Protein AF-A0A955FD40-F1 (afdb_monomer_lite)

pLDDT: mean 81.21, std 11.54, range [52.28, 95.88]

Structure (mmCIF, N/CA/C/O backbone):
data_AF-A0A955FD40-F1
#
_entry.id   AF-A0A955FD40-F1
#
loop_
_atom_site.group_PDB
_atom_site.id
_atom_site.type_symbol
_atom_site.label_atom_id
_atom_site.label_alt_id
_atom_site.label_comp_id
_atom_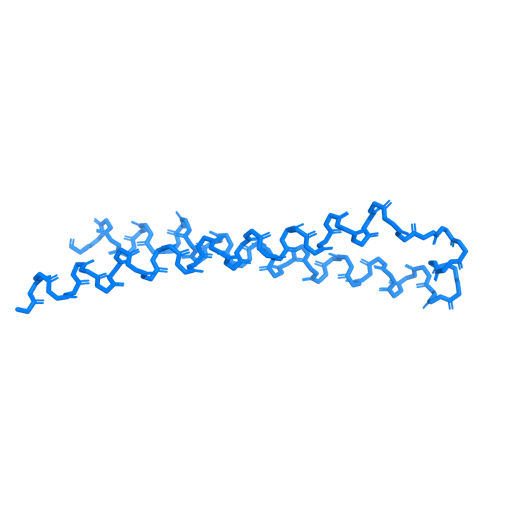site.label_asym_id
_atom_site.label_entity_id
_atom_site.label_seq_id
_atom_site.pdbx_PDB_ins_code
_atom_site.Cartn_x
_atom_site.Cartn_y
_atom_site.Cartn_z
_atom_site.occupancy
_atom_site.B_iso_or_equiv
_atom_site.auth_seq_id
_atom_site.auth_comp_id
_atom_site.auth_asym_id
_atom_site.auth_atom_id
_atom_site.pdbx_PDB_model_num
ATOM 1 N N . VAL A 1 1 ? -12.139 -7.340 32.410 1.00 61.19 1 VAL A N 1
ATOM 2 C CA . VAL A 1 1 ? -12.124 -7.871 31.024 1.00 61.19 1 VAL A CA 1
ATOM 3 C C . VAL A 1 1 ? -12.450 -6.782 30.005 1.00 61.19 1 VAL A C 1
ATOM 5 O O . VAL A 1 1 ? -11.617 -6.535 29.151 1.00 61.19 1 VAL A O 1
ATOM 8 N N . GLN A 1 2 ? -13.567 -6.060 30.143 1.00 71.88 2 GLN A N 1
ATOM 9 C CA . GLN A 1 2 ? -13.993 -5.003 29.204 1.00 71.88 2 GLN A CA 1
ATOM 10 C C . GLN A 1 2 ? -12.944 -3.893 28.973 1.00 71.88 2 GLN A C 1
ATOM 12 O O . GLN A 1 2 ? -12.631 -3.568 27.837 1.00 71.88 2 GLN A O 1
ATOM 17 N N . ASN A 1 3 ? -12.302 -3.411 30.042 1.00 73.19 3 ASN A N 1
ATOM 18 C CA . ASN A 1 3 ? -11.244 -2.394 29.959 1.00 73.19 3 ASN A CA 1
ATOM 19 C C . ASN A 1 3 ? -9.986 -2.895 29.205 1.00 73.19 3 ASN A C 1
ATOM 21 O O . ASN A 1 3 ? -9.415 -2.190 28.383 1.00 73.19 3 ASN A O 1
ATOM 25 N N . ALA A 1 4 ? -9.602 -4.163 29.398 1.00 73.75 4 ALA A N 1
ATOM 26 C CA . ALA A 1 4 ? -8.474 -4.760 28.676 1.00 73.75 4 ALA A CA 1
ATOM 27 C C . ALA A 1 4 ? -8.768 -4.928 27.175 1.00 73.75 4 ALA A C 1
ATOM 29 O O . ALA A 1 4 ? -7.887 -4.709 26.351 1.00 73.75 4 ALA A O 1
ATOM 30 N N . LEU A 1 5 ? -10.008 -5.277 26.819 1.00 71.25 5 LEU A N 1
ATOM 31 C CA . LEU A 1 5 ? -10.435 -5.373 25.421 1.00 71.25 5 LEU A CA 1
ATOM 32 C C . LEU A 1 5 ? -10.459 -4.005 24.735 1.00 71.25 5 LEU A C 1
ATOM 34 O O . LEU A 1 5 ? -10.043 -3.901 23.587 1.00 71.25 5 LEU A O 1
ATOM 38 N N . GLN A 1 6 ? -10.874 -2.957 25.447 1.00 73.25 6 GLN A N 1
ATOM 39 C CA . GLN A 1 6 ? -10.882 -1.596 24.916 1.00 73.25 6 GLN A CA 1
ATOM 40 C C . GLN A 1 6 ? -9.466 -1.079 24.627 1.00 73.25 6 GLN A C 1
ATOM 42 O O . GLN A 1 6 ? -9.214 -0.580 23.535 1.00 73.25 6 GLN A O 1
ATOM 47 N N . ILE A 1 7 ? -8.515 -1.305 25.539 1.00 73.81 7 ILE A N 1
ATOM 48 C CA . ILE A 1 7 ? -7.098 -0.957 25.330 1.00 73.81 7 ILE A CA 1
ATOM 49 C C . ILE A 1 7 ? -6.511 -1.705 24.122 1.00 73.81 7 ILE A C 1
ATOM 51 O O . ILE A 1 7 ? -5.777 -1.125 23.322 1.00 73.81 7 ILE A O 1
ATOM 55 N N . ILE A 1 8 ? -6.841 -2.992 23.964 1.00 71.56 8 ILE A N 1
ATOM 56 C CA . ILE A 1 8 ? -6.404 -3.787 22.807 1.00 71.56 8 ILE A CA 1
ATOM 57 C C . ILE A 1 8 ? -7.028 -3.249 21.517 1.00 71.56 8 ILE A C 1
ATOM 59 O O . ILE A 1 8 ? -6.333 -3.163 20.508 1.00 71.56 8 ILE A O 1
ATOM 63 N N . SER A 1 9 ? -8.305 -2.860 21.546 1.00 67.62 9 SER A N 1
ATOM 64 C CA . SER A 1 9 ? -8.997 -2.274 20.396 1.00 67.62 9 SER A CA 1
ATOM 65 C C . SER A 1 9 ? -8.349 -0.961 19.955 1.00 67.62 9 SER A C 1
ATOM 67 O O . SER A 1 9 ? -8.035 -0.809 18.779 1.00 67.62 9 SER A O 1
ATOM 69 N N . GLU A 1 10 ? -8.078 -0.044 20.886 1.00 67.81 10 GLU A N 1
ATOM 70 C CA . GLU A 1 10 ? -7.428 1.242 20.596 1.00 67.81 10 GLU A CA 1
ATOM 71 C C . GLU A 1 10 ? -6.002 1.052 20.050 1.00 67.81 10 GLU A C 1
ATOM 73 O O . GLU A 1 10 ? -5.622 1.663 19.049 1.00 67.81 10 GLU A O 1
ATOM 78 N N . ALA A 1 11 ? -5.216 0.152 20.649 1.00 68.94 11 ALA A N 1
ATOM 79 C CA . ALA A 1 11 ? -3.877 -0.174 20.158 1.00 68.94 11 ALA A CA 1
ATOM 80 C C . ALA A 1 11 ? -3.909 -0.841 18.769 1.00 68.94 11 ALA A C 1
ATOM 82 O O . ALA A 1 11 ? -3.065 -0.553 17.911 1.00 68.94 11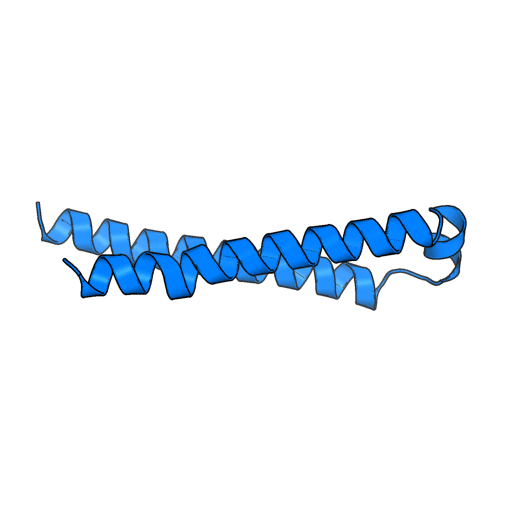 ALA A O 1
ATOM 83 N N . ALA A 1 12 ? -4.891 -1.713 18.529 1.00 66.19 12 ALA A N 1
ATOM 84 C CA . ALA A 1 12 ? -5.099 -2.346 17.235 1.00 66.19 12 ALA A CA 1
ATOM 85 C C . ALA A 1 12 ? -5.469 -1.310 16.165 1.00 66.19 12 ALA A C 1
ATOM 87 O O . ALA A 1 12 ? -4.922 -1.374 15.066 1.00 66.19 12 ALA A O 1
ATOM 88 N N . ASP A 1 13 ? -6.302 -0.321 16.483 1.00 67.19 13 ASP A N 1
ATOM 89 C CA . ASP A 1 13 ? -6.692 0.748 15.558 1.00 67.19 13 ASP A CA 1
ATOM 90 C C . ASP A 1 13 ? -5.504 1.608 15.112 1.00 67.19 13 ASP A C 1
ATOM 92 O O . ASP A 1 13 ? -5.301 1.844 13.915 1.00 67.19 13 ASP A O 1
ATOM 96 N N . VAL A 1 14 ? -4.635 1.988 16.056 1.00 70.25 14 VAL A N 1
ATOM 97 C CA . VAL A 1 14 ? -3.378 2.692 15.749 1.00 70.25 14 VAL A CA 1
ATOM 98 C C . VAL A 1 14 ? -2.495 1.851 14.821 1.00 70.25 14 VAL A C 1
ATOM 100 O O . VAL A 1 14 ? -1.931 2.363 13.848 1.00 70.25 14 VAL A O 1
ATOM 103 N N . SER A 1 15 ? -2.392 0.543 15.079 1.00 70.31 15 SER A N 1
ATOM 104 C CA . SER A 1 15 ? -1.581 -0.364 14.260 1.00 70.31 15 SER A CA 1
ATOM 105 C C . SER A 1 15 ? -2.128 -0.527 12.834 1.00 70.31 15 SER A C 1
ATOM 107 O O . SER A 1 15 ? -1.354 -0.507 11.873 1.00 70.31 15 SER A O 1
ATOM 109 N N . LYS A 1 16 ? -3.452 -0.606 12.669 1.00 68.56 16 LYS A N 1
ATOM 110 C CA . LYS A 1 16 ? -4.119 -0.734 11.367 1.00 68.56 16 LYS A CA 1
ATOM 111 C C . LYS A 1 16 ? -3.946 0.525 10.520 1.00 68.56 16 LYS A C 1
ATOM 113 O O . LYS A 1 16 ? -3.511 0.439 9.371 1.00 68.56 16 LYS A O 1
ATOM 118 N N . ASN A 1 17 ? -4.133 1.698 11.126 1.00 73.75 17 ASN A N 1
ATOM 119 C CA . ASN A 1 17 ? -3.867 2.986 10.486 1.00 73.75 17 ASN A CA 1
ATOM 120 C C . ASN A 1 17 ? -2.395 3.088 10.020 1.00 73.75 17 ASN A C 1
ATOM 122 O O . ASN A 1 17 ? -2.098 3.484 8.889 1.00 73.75 17 ASN A O 1
ATOM 126 N N . SER A 1 18 ? -1.454 2.590 10.834 1.00 82.25 18 SER A N 1
ATOM 127 C CA . SER A 1 18 ? -0.034 2.552 10.461 1.00 82.25 18 SER A CA 1
ATOM 128 C C . SER A 1 18 ? 0.254 1.701 9.211 1.00 82.25 18 SER A C 1
ATOM 130 O O . SER A 1 18 ? 1.138 2.050 8.422 1.00 82.25 18 SER A O 1
ATOM 132 N N . ARG A 1 19 ? -0.498 0.611 8.986 1.00 87.44 19 ARG A N 1
ATOM 133 C CA . ARG A 1 19 ? -0.353 -0.259 7.806 1.00 87.44 19 ARG A CA 1
ATOM 134 C C . ARG A 1 19 ? -0.813 0.453 6.537 1.00 87.44 19 ARG A C 1
ATOM 136 O O . ARG A 1 19 ? -0.067 0.454 5.559 1.00 87.44 19 ARG A O 1
ATOM 143 N N . VAL A 1 20 ? -1.978 1.104 6.573 1.00 87.88 20 VAL A N 1
ATOM 144 C CA . VAL A 1 20 ? -2.495 1.906 5.449 1.00 87.88 20 VAL A CA 1
ATOM 145 C C . VAL A 1 20 ? -1.497 3.006 5.084 1.00 87.88 20 VAL A C 1
ATOM 147 O O . VAL A 1 20 ? -1.074 3.105 3.932 1.00 87.88 20 VAL A O 1
ATOM 150 N N . HIS A 1 21 ? -1.025 3.775 6.069 1.00 88.44 21 HIS A N 1
ATOM 151 C CA . HIS A 1 21 ? -0.038 4.829 5.828 1.00 88.44 21 HIS A CA 1
ATOM 152 C C . HIS A 1 21 ? 1.273 4.309 5.231 1.00 88.44 21 HIS A C 1
ATOM 154 O O . HIS A 1 21 ? 1.835 4.949 4.339 1.00 88.44 21 HIS A O 1
ATOM 160 N N . ARG A 1 22 ? 1.762 3.148 5.683 1.00 91.69 22 ARG A N 1
ATOM 161 C CA . ARG A 1 22 ? 2.979 2.528 5.138 1.00 91.69 22 ARG A CA 1
ATOM 162 C C . ARG A 1 22 ? 2.816 2.100 3.682 1.00 91.69 22 ARG A C 1
ATOM 164 O O . ARG A 1 22 ? 3.720 2.355 2.887 1.00 91.69 22 ARG A O 1
ATOM 171 N N . LEU A 1 23 ? 1.700 1.462 3.330 1.00 92.75 23 LEU A N 1
ATOM 172 C CA . LEU A 1 23 ? 1.435 1.014 1.958 1.00 92.75 23 LEU A CA 1
ATOM 173 C C . LEU A 1 23 ? 1.300 2.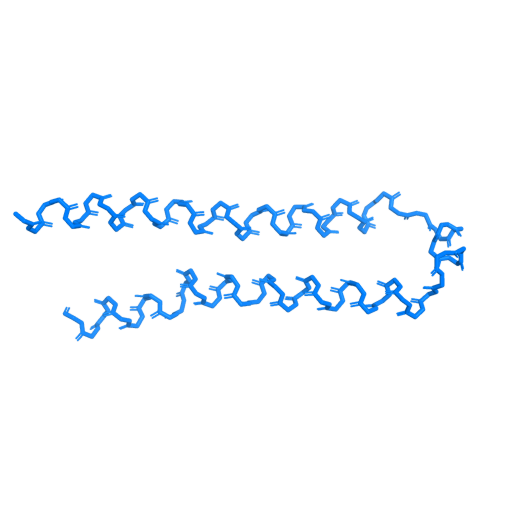209 1.005 1.00 92.75 23 LEU A C 1
ATOM 175 O O . LEU A 1 23 ? 1.997 2.269 -0.007 1.00 92.75 23 LEU A O 1
ATOM 179 N N . THR A 1 24 ? 0.514 3.216 1.387 1.00 90.69 24 THR A N 1
ATOM 180 C CA . THR A 1 24 ? 0.348 4.448 0.602 1.00 90.69 24 THR A CA 1
ATOM 181 C C . THR A 1 24 ? 1.656 5.228 0.471 1.00 90.69 24 THR A C 1
ATOM 183 O O . THR A 1 24 ? 1.978 5.736 -0.603 1.00 90.69 24 THR A O 1
ATOM 186 N N . GLY A 1 25 ? 2.452 5.303 1.543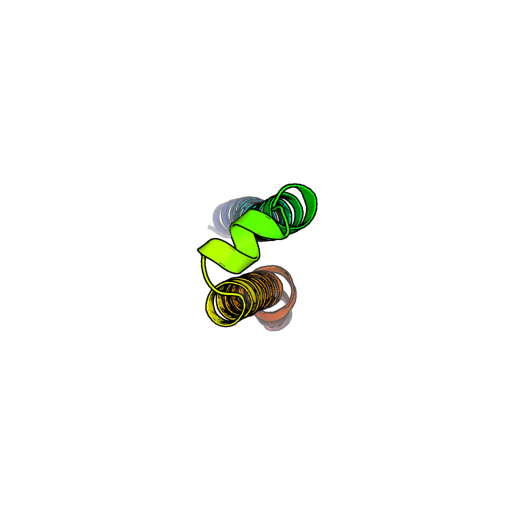 1.00 92.00 25 GLY A N 1
ATOM 187 C CA . GLY A 1 25 ? 3.765 5.948 1.519 1.00 92.00 25 GLY A CA 1
ATOM 188 C C . GLY A 1 25 ? 4.740 5.266 0.558 1.00 92.00 25 GLY A C 1
ATOM 189 O O . GLY A 1 25 ? 5.436 5.954 -0.189 1.00 92.00 25 GLY A O 1
ATOM 190 N N . ARG A 1 26 ? 4.748 3.927 0.533 1.00 93.12 26 ARG A N 1
ATOM 191 C CA . ARG A 1 26 ? 5.559 3.134 -0.401 1.00 93.12 26 ARG A CA 1
ATOM 192 C C . ARG A 1 26 ? 5.158 3.393 -1.852 1.00 93.12 26 ARG A C 1
ATOM 194 O O . ARG A 1 26 ? 6.033 3.728 -2.645 1.00 93.12 26 ARG A O 1
ATOM 201 N N . LEU A 1 27 ? 3.866 3.290 -2.179 1.00 92.69 27 LEU A N 1
ATOM 202 C CA . LEU A 1 27 ? 3.373 3.525 -3.540 1.00 92.69 27 LEU A CA 1
ATOM 203 C C . LEU A 1 27 ? 3.708 4.946 -4.008 1.00 92.69 27 LEU A C 1
ATOM 205 O O . LEU A 1 27 ? 4.252 5.131 -5.093 1.00 92.69 27 LEU A O 1
ATOM 209 N N . ARG A 1 28 ? 3.474 5.953 -3.155 1.00 92.69 28 ARG A N 1
ATOM 210 C CA . ARG A 1 28 ? 3.839 7.344 -3.457 1.00 92.69 28 ARG A CA 1
ATOM 211 C C . ARG A 1 28 ? 5.331 7.492 -3.735 1.00 92.69 28 ARG A C 1
ATOM 213 O O . ARG A 1 28 ? 5.691 8.188 -4.677 1.00 92.69 28 ARG A O 1
ATOM 220 N N . SER A 1 29 ? 6.188 6.865 -2.929 1.00 92.69 29 SER A N 1
ATOM 221 C CA . SER A 1 29 ? 7.637 6.902 -3.140 1.00 92.69 29 SER A CA 1
ATOM 222 C C . SER A 1 29 ? 8.018 6.281 -4.482 1.00 92.69 29 SER A C 1
ATOM 224 O O . SER A 1 29 ? 8.778 6.897 -5.216 1.00 92.69 29 SER A O 1
ATOM 226 N N . SER A 1 30 ? 7.464 5.113 -4.820 1.00 87.81 30 SER A N 1
ATOM 227 C CA . SER A 1 30 ? 7.708 4.455 -6.111 1.00 87.81 30 SER A CA 1
ATOM 228 C C . SER A 1 30 ? 7.368 5.406 -7.260 1.00 87.81 30 SER A C 1
ATOM 230 O O . SER A 1 30 ? 8.243 5.833 -7.998 1.00 87.81 30 SER A O 1
ATOM 232 N N . LEU A 1 31 ? 6.131 5.906 -7.298 1.00 88.56 31 LEU A N 1
ATOM 233 C CA . LEU A 1 31 ? 5.666 6.806 -8.357 1.00 88.56 31 LEU A CA 1
ATOM 234 C C . LEU A 1 31 ? 6.416 8.146 -8.427 1.00 88.56 31 LEU A C 1
ATOM 236 O O . LEU A 1 31 ? 6.440 8.767 -9.485 1.00 88.56 31 LEU A O 1
ATOM 240 N N . SER A 1 32 ? 6.977 8.625 -7.312 1.00 90.56 32 SER A N 1
ATOM 241 C CA . SER A 1 32 ? 7.682 9.918 -7.278 1.00 90.56 32 SER A CA 1
ATOM 242 C C . SER A 1 32 ? 9.143 9.816 -7.705 1.00 90.56 32 SER A C 1
ATOM 244 O O . SER A 1 32 ? 9.720 10.827 -8.097 1.00 90.56 32 SER A O 1
ATOM 246 N N . PHE A 1 33 ? 9.752 8.635 -7.571 1.00 87.00 33 PHE A N 1
ATOM 247 C CA . PHE A 1 33 ? 11.191 8.451 -7.765 1.00 87.00 33 PHE A CA 1
ATOM 248 C C . PHE A 1 33 ? 11.540 7.439 -8.859 1.00 87.00 33 PHE A C 1
ATOM 250 O O . PHE A 1 33 ? 12.685 7.433 -9.302 1.00 87.00 33 PHE A O 1
ATOM 257 N N . ASP A 1 34 ? 10.588 6.627 -9.320 1.00 86.88 34 ASP A N 1
ATOM 258 C CA . ASP A 1 34 ? 10.794 5.736 -10.457 1.00 86.88 34 ASP A CA 1
ATOM 259 C C . ASP A 1 34 ? 10.955 6.554 -11.743 1.00 86.88 34 ASP A C 1
ATOM 261 O O . ASP A 1 34 ? 10.159 7.443 -12.063 1.00 86.88 34 ASP A O 1
ATOM 265 N N . THR A 1 35 ? 12.001 6.239 -12.504 1.00 85.25 35 THR A N 1
ATOM 266 C CA . THR A 1 35 ? 12.255 6.892 -13.791 1.00 85.25 35 THR A CA 1
ATOM 267 C C . THR A 1 35 ? 11.617 6.118 -14.942 1.00 85.25 35 THR A C 1
ATOM 269 O O . THR A 1 35 ? 11.453 4.898 -14.889 1.00 85.25 35 THR A O 1
ATOM 272 N N . VAL A 1 36 ? 11.294 6.821 -16.033 1.00 82.50 36 VAL A N 1
ATOM 273 C CA . VAL A 1 36 ? 10.733 6.196 -17.245 1.00 82.50 36 VAL A CA 1
ATOM 274 C C . VAL A 1 36 ? 11.680 5.130 -17.811 1.00 82.50 36 VAL A C 1
ATOM 276 O O . VAL A 1 36 ? 11.220 4.078 -18.246 1.00 82.50 36 VAL A O 1
ATOM 279 N N . ASP A 1 37 ? 12.992 5.356 -17.743 1.00 85.38 37 ASP A N 1
ATOM 280 C CA . ASP A 1 37 ? 14.002 4.402 -18.212 1.00 85.38 37 ASP A CA 1
ATOM 281 C C . ASP A 1 37 ? 13.958 3.091 -17.411 1.00 85.38 37 ASP A C 1
ATOM 283 O O . ASP A 1 37 ? 13.876 2.001 -17.979 1.00 85.38 37 ASP A O 1
ATOM 287 N N . GLU A 1 38 ? 13.894 3.175 -16.081 1.00 80.50 38 GLU A N 1
ATOM 288 C CA . GLU A 1 38 ? 13.747 2.000 -15.215 1.00 80.50 38 GLU A CA 1
ATOM 289 C C . GLU A 1 38 ? 12.406 1.283 -15.415 1.00 80.50 38 GLU A C 1
ATOM 291 O O . GLU A 1 38 ? 12.331 0.057 -15.294 1.00 80.50 38 GLU A O 1
ATOM 296 N N . MET A 1 39 ? 11.334 2.024 -15.716 1.00 84.12 39 MET A N 1
ATOM 297 C CA . MET A 1 39 ? 10.026 1.446 -16.045 1.00 84.12 39 MET A CA 1
ATOM 298 C C . MET A 1 39 ? 10.073 0.651 -17.353 1.00 84.12 39 MET A C 1
ATOM 300 O O . MET A 1 39 ? 9.501 -0.438 -17.435 1.00 84.12 39 MET A O 1
ATOM 304 N N . VAL A 1 40 ? 10.758 1.173 -18.373 1.00 85.69 40 VAL A N 1
ATOM 305 C CA . VAL A 1 40 ? 10.920 0.498 -19.667 1.00 85.69 40 VAL A CA 1
ATOM 306 C C . VAL A 1 40 ? 11.795 -0.747 -19.516 1.00 85.69 40 VAL A C 1
ATOM 308 O O . VAL A 1 40 ? 11.420 -1.808 -20.014 1.00 85.69 40 VAL A O 1
ATOM 311 N N . VAL A 1 41 ? 12.894 -0.665 -18.757 1.00 87.81 41 VAL A N 1
ATOM 312 C CA . VAL A 1 41 ? 13.793 -1.804 -18.490 1.00 87.81 41 VAL A CA 1
ATOM 313 C C . VAL A 1 41 ? 13.099 -2.916 -17.693 1.00 87.81 41 VAL A C 1
ATOM 315 O O . VAL A 1 41 ? 13.269 -4.093 -18.007 1.00 87.81 41 VAL A O 1
ATOM 318 N N . ARG A 1 42 ? 12.279 -2.574 -16.687 1.00 82.25 42 ARG A N 1
ATOM 319 C CA . ARG A 1 42 ? 11.488 -3.555 -15.910 1.00 82.25 42 ARG A CA 1
ATOM 320 C C . ARG A 1 42 ? 10.297 -4.132 -16.686 1.00 82.25 42 ARG A C 1
ATOM 322 O O . ARG A 1 42 ? 9.763 -5.180 -16.309 1.00 82.25 42 ARG A O 1
ATOM 329 N N . GLY A 1 43 ? 9.916 -3.475 -17.779 1.00 89.00 43 GLY A N 1
ATOM 330 C CA . GLY A 1 43 ? 8.748 -3.779 -18.591 1.00 89.00 43 GLY A CA 1
ATOM 331 C C . GLY A 1 43 ? 7.514 -3.038 -18.086 1.00 89.00 43 GLY A C 1
ATOM 332 O O . GLY A 1 43 ? 7.006 -3.307 -16.996 1.00 89.00 43 GLY A O 1
ATOM 333 N N . THR A 1 44 ? 6.977 -2.149 -18.923 1.00 88.12 44 THR A N 1
ATOM 334 C CA . THR A 1 44 ? 5.856 -1.258 -18.583 1.00 88.12 44 THR A CA 1
ATOM 335 C C . THR A 1 44 ? 4.628 -2.009 -18.074 1.00 88.12 44 THR A C 1
ATOM 337 O O . THR A 1 44 ? 3.993 -1.572 -17.120 1.00 88.12 44 THR A O 1
ATOM 340 N N . GLN A 1 45 ? 4.305 -3.164 -18.661 1.00 91.56 45 GLN A N 1
ATOM 341 C CA . GLN A 1 45 ? 3.156 -3.958 -18.225 1.00 91.56 45 GLN A CA 1
ATOM 342 C C . GLN A 1 45 ? 3.331 -4.515 -16.809 1.00 91.56 45 GLN A C 1
ATOM 344 O O . GLN A 1 45 ? 2.385 -4.489 -16.029 1.00 91.56 45 GLN A O 1
ATOM 349 N N . ARG A 1 46 ? 4.537 -4.981 -16.459 1.00 90.50 46 ARG A N 1
ATOM 350 C CA . ARG A 1 46 ? 4.828 -5.470 -15.106 1.00 90.50 46 ARG A CA 1
ATOM 351 C C . ARG A 1 46 ? 4.764 -4.329 -14.098 1.00 90.50 46 ARG A C 1
ATOM 353 O O . ARG A 1 46 ? 4.115 -4.470 -13.076 1.00 90.50 46 ARG A O 1
ATOM 360 N N . TYR A 1 47 ? 5.343 -3.183 -14.439 1.00 89.62 47 TYR A N 1
ATOM 361 C CA . TYR A 1 47 ? 5.291 -1.996 -13.591 1.00 89.62 47 TYR A CA 1
ATOM 362 C C . TYR A 1 47 ? 3.852 -1.537 -13.295 1.00 89.62 47 TYR A C 1
ATOM 364 O O . TYR A 1 47 ? 3.502 -1.264 -12.150 1.00 89.62 47 TYR A O 1
ATOM 372 N N . LEU A 1 48 ? 2.990 -1.495 -14.316 1.00 91.19 48 LEU A N 1
ATOM 373 C CA . LEU A 1 48 ? 1.579 -1.143 -14.134 1.00 91.19 48 LEU A CA 1
ATOM 374 C C . LEU A 1 48 ? 0.812 -2.196 -13.324 1.00 91.19 48 LEU A C 1
ATOM 376 O O . LEU A 1 48 ? -0.044 -1.823 -12.522 1.00 91.19 48 LEU A O 1
ATOM 380 N N . GLN A 1 49 ? 1.127 -3.484 -13.497 1.00 94.81 49 GLN A N 1
ATOM 381 C CA . GLN A 1 49 ? 0.548 -4.549 -12.676 1.00 94.81 49 GLN A CA 1
ATOM 382 C C . GLN A 1 49 ? 0.949 -4.395 -11.204 1.00 94.81 49 GLN A C 1
ATOM 384 O O . GLN A 1 49 ? 0.085 -4.441 -10.335 1.00 94.81 49 GLN A O 1
ATOM 389 N N . ASP A 1 50 ? 2.224 -4.114 -10.926 1.00 92.12 50 ASP A N 1
ATOM 390 C CA . ASP A 1 50 ? 2.719 -3.918 -9.561 1.00 92.12 50 ASP A CA 1
ATOM 391 C C . ASP A 1 50 ? 2.026 -2.723 -8.877 1.00 92.12 50 ASP A C 1
ATOM 393 O O . ASP A 1 50 ? 1.687 -2.788 -7.693 1.00 92.12 50 ASP A O 1
ATOM 397 N N . ILE A 1 51 ? 1.761 -1.638 -9.617 1.00 92.94 51 ILE A N 1
ATOM 398 C CA . ILE A 1 51 ? 0.971 -0.501 -9.116 1.00 92.94 51 ILE A CA 1
ATOM 399 C C . ILE A 1 51 ? -0.469 -0.926 -8.812 1.00 92.94 51 ILE A C 1
ATOM 401 O O . ILE A 1 51 ? -0.996 -0.576 -7.755 1.00 92.94 51 ILE A O 1
ATOM 405 N N . ALA A 1 52 ? -1.114 -1.670 -9.714 1.00 95.12 52 ALA A N 1
ATOM 406 C CA . ALA A 1 52 ? -2.483 -2.140 -9.515 1.00 95.12 52 ALA A CA 1
ATOM 407 C C . ALA A 1 52 ? -2.597 -3.038 -8.270 1.00 95.12 52 ALA A C 1
ATOM 409 O O . ALA A 1 52 ? -3.500 -2.848 -7.453 1.00 95.12 52 ALA A O 1
ATOM 410 N N . ASP A 1 5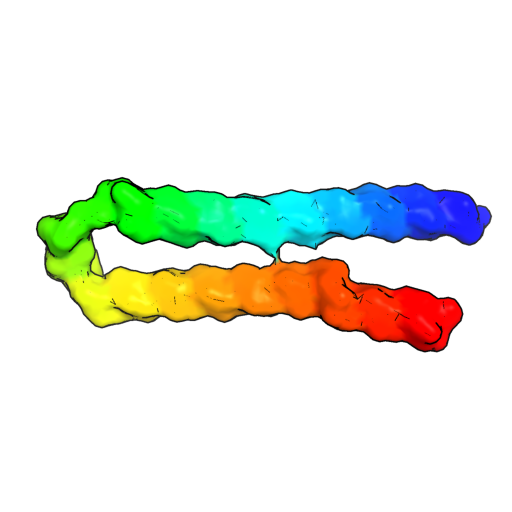3 ? -1.636 -3.939 -8.072 1.00 95.88 53 ASP A N 1
ATOM 411 C CA . ASP A 1 53 ? -1.578 -4.827 -6.910 1.00 95.88 53 ASP A CA 1
ATOM 412 C C . ASP A 1 53 ? -1.368 -4.040 -5.606 1.00 95.88 53 ASP A C 1
ATOM 414 O O . ASP A 1 53 ? -1.978 -4.346 -4.578 1.00 95.88 53 ASP A O 1
ATOM 418 N N . GLN A 1 54 ? -0.541 -2.988 -5.631 1.00 94.25 54 GLN A N 1
ATOM 419 C CA . GLN A 1 54 ? -0.364 -2.089 -4.485 1.00 94.25 54 GLN A CA 1
ATOM 420 C C . GLN A 1 54 ? -1.642 -1.301 -4.169 1.00 94.25 54 GLN A C 1
ATOM 422 O O . GLN A 1 54 ? -1.988 -1.154 -2.996 1.00 94.25 54 GLN A O 1
ATOM 427 N N . CYS A 1 55 ? -2.374 -0.837 -5.185 1.00 95.25 55 CYS A N 1
ATOM 428 C CA . CYS A 1 55 ? -3.680 -0.201 -5.002 1.00 95.25 55 CYS A CA 1
ATOM 429 C C . CYS A 1 55 ? -4.698 -1.159 -4.363 1.00 95.25 55 CYS A C 1
ATOM 431 O O . CYS A 1 55 ? -5.417 -0.743 -3.455 1.00 95.25 55 CYS A O 1
ATOM 433 N N . GLY A 1 56 ? -4.720 -2.432 -4.774 1.00 95.12 56 GLY A N 1
ATOM 434 C CA . GLY A 1 56 ? -5.552 -3.466 -4.147 1.00 95.12 56 GLY A CA 1
ATOM 435 C C . GLY A 1 56 ? -5.222 -3.658 -2.665 1.00 95.12 56 GLY A C 1
ATOM 436 O O . GLY A 1 56 ? -6.101 -3.578 -1.815 1.00 95.12 56 GLY A O 1
ATOM 437 N N . GLN A 1 57 ? -3.936 -3.775 -2.323 1.00 94.50 57 GLN A N 1
ATOM 438 C CA . GLN A 1 57 ? -3.504 -3.911 -0.925 1.00 94.50 57 GLN A CA 1
ATOM 439 C C . GLN A 1 57 ? -3.865 -2.696 -0.060 1.00 94.50 57 GLN A C 1
ATOM 441 O O . GLN A 1 57 ? -4.197 -2.849 1.117 1.00 94.50 57 GLN A O 1
ATOM 446 N N . ILE A 1 58 ? -3.774 -1.483 -0.617 1.00 91.81 58 ILE A N 1
ATOM 447 C CA . ILE A 1 58 ? -4.199 -0.259 0.073 1.00 91.81 58 ILE A CA 1
ATOM 448 C C . ILE A 1 58 ? -5.715 -0.280 0.279 1.00 91.81 58 ILE A C 1
ATOM 450 O O . ILE A 1 58 ? -6.168 0.029 1.379 1.00 91.81 58 ILE A O 1
ATOM 454 N N . HIS A 1 59 ? -6.483 -0.665 -0.744 1.00 90.62 59 HIS A N 1
ATOM 455 C CA . HIS A 1 59 ? -7.936 -0.783 -0.658 1.00 90.62 59 HIS A CA 1
ATOM 456 C C . HIS A 1 59 ? -8.360 -1.757 0.447 1.00 90.62 59 HIS A C 1
ATOM 458 O O . HIS A 1 59 ? -9.131 -1.367 1.323 1.00 90.62 59 HIS A O 1
ATOM 464 N N . ASP A 1 60 ? -7.801 -2.967 0.465 1.00 90.50 60 ASP A N 1
ATOM 465 C CA . ASP A 1 60 ? -8.118 -3.983 1.473 1.00 90.50 60 ASP A CA 1
ATOM 466 C C . ASP A 1 60 ? -7.773 -3.491 2.882 1.00 90.50 60 ASP A C 1
ATOM 468 O O . ASP A 1 60 ? -8.593 -3.561 3.797 1.00 90.50 60 ASP A O 1
ATOM 472 N N . ALA A 1 61 ? -6.588 -2.895 3.053 1.00 88.25 61 ALA A N 1
ATOM 473 C CA . ALA A 1 61 ? -6.172 -2.347 4.339 1.00 88.25 61 ALA A CA 1
ATOM 474 C C . ALA A 1 61 ? -7.079 -1.191 4.798 1.00 88.25 61 ALA A C 1
ATOM 476 O O . ALA A 1 61 ? -7.382 -1.084 5.987 1.00 88.25 61 ALA A O 1
ATOM 477 N N . MET A 1 62 ? -7.532 -0.326 3.885 1.00 85.75 62 MET A N 1
ATOM 478 C CA . MET A 1 62 ? -8.491 0.737 4.198 1.00 85.75 62 MET A CA 1
ATOM 479 C C . MET A 1 62 ? -9.853 0.167 4.591 1.00 85.75 62 MET A C 1
ATOM 481 O O . MET A 1 62 ? -10.443 0.636 5.563 1.00 85.75 62 MET A O 1
ATOM 485 N N . TYR A 1 63 ? -10.336 -0.842 3.866 1.00 85.19 63 TYR A N 1
ATOM 486 C CA . TYR A 1 63 ? -11.609 -1.491 4.150 1.00 85.19 63 TYR A CA 1
ATOM 487 C C . TYR A 1 63 ? -11.586 -2.164 5.525 1.00 85.19 63 TYR A C 1
ATOM 489 O O . TYR A 1 63 ? -12.466 -1.908 6.344 1.00 85.19 63 TYR A O 1
ATOM 497 N N . GLU A 1 64 ? -10.547 -2.946 5.827 1.00 82.69 64 GLU A N 1
ATOM 498 C CA . GLU A 1 64 ? -10.343 -3.562 7.144 1.00 82.69 64 GLU A CA 1
ATOM 499 C C . GLU A 1 64 ? -10.282 -2.513 8.263 1.00 82.69 64 GLU A C 1
ATOM 501 O O . GLU A 1 64 ? -10.881 -2.698 9.321 1.00 82.69 64 GLU A O 1
ATOM 506 N N . THR A 1 65 ? -9.568 -1.406 8.039 1.00 78.81 65 THR A N 1
ATOM 507 C CA . THR A 1 65 ? -9.326 -0.392 9.076 1.00 78.81 65 THR A CA 1
ATOM 508 C C . THR A 1 65 ? -10.558 0.463 9.359 1.00 78.81 65 THR A C 1
ATOM 510 O O . THR A 1 65 ? -10.861 0.719 10.518 1.00 78.81 65 THR A O 1
ATOM 513 N N . TYR A 1 66 ? -11.267 0.918 8.324 1.00 75.00 66 TYR A N 1
ATOM 514 C CA . TYR A 1 66 ? -12.280 1.970 8.468 1.00 75.00 66 TYR A CA 1
ATOM 515 C C . TYR A 1 66 ? -13.712 1.516 8.193 1.00 75.00 66 TYR A C 1
ATOM 517 O O . TYR A 1 66 ? -14.641 2.233 8.553 1.00 75.00 66 TYR A O 1
ATOM 525 N N . ILE A 1 67 ? -13.912 0.364 7.545 1.00 72.81 67 ILE A N 1
ATOM 526 C CA . ILE A 1 67 ? -15.237 -0.067 7.078 1.00 72.81 67 ILE A CA 1
ATOM 527 C C . ILE A 1 67 ? -15.667 -1.355 7.784 1.00 72.81 67 ILE A C 1
ATOM 529 O O . ILE A 1 67 ? -16.673 -1.347 8.487 1.00 72.81 67 ILE A O 1
ATOM 533 N N . GLY A 1 68 ? -14.895 -2.439 7.664 1.00 69.38 68 GLY A N 1
ATOM 534 C CA . GLY A 1 68 ? -15.219 -3.735 8.270 1.00 69.38 68 GLY A CA 1
ATOM 535 C C . GLY A 1 68 ? -15.317 -3.666 9.796 1.00 69.38 68 GLY A C 1
ATOM 536 O O . GLY A 1 68 ? -16.355 -3.991 10.366 1.00 69.38 68 GLY A O 1
ATOM 537 N N . TYR A 1 69 ? -14.281 -3.139 10.456 1.00 60.41 69 TYR A N 1
ATOM 538 C CA . TYR A 1 69 ? -14.270 -3.006 11.917 1.00 60.41 69 TYR A CA 1
ATOM 539 C C . TYR A 1 69 ? -15.283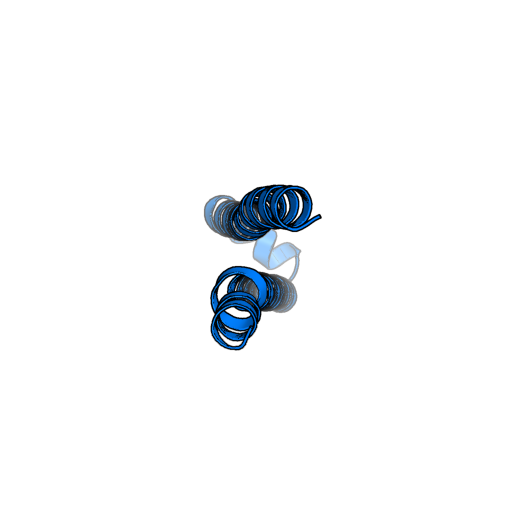 -1.986 12.454 1.00 60.41 69 TYR A C 1
ATOM 541 O O . TYR A 1 69 ? -15.820 -2.183 13.540 1.00 60.41 69 TYR A O 1
ATOM 549 N N . ALA A 1 70 ? -15.574 -0.915 11.710 1.00 60.03 70 ALA A N 1
ATOM 550 C CA . ALA A 1 70 ? -16.575 0.072 12.118 1.00 60.03 70 ALA A CA 1
ATOM 551 C C . ALA A 1 70 ? -17.992 -0.526 12.122 1.00 60.03 70 ALA A C 1
ATOM 553 O O . ALA A 1 70 ? -18.792 -0.209 12.999 1.00 60.03 70 ALA A O 1
ATOM 554 N N . VAL A 1 71 ? -18.290 -1.422 11.174 1.00 60.41 71 VAL A N 1
ATOM 555 C CA . VAL A 1 71 ? -19.558 -2.162 11.135 1.00 60.41 71 VAL A CA 1
ATOM 556 C C . VAL A 1 71 ? -19.635 -3.178 12.275 1.00 60.41 71 VAL A C 1
ATOM 558 O O . VAL A 1 71 ? -20.646 -3.225 12.968 1.00 60.41 71 VAL A O 1
ATOM 561 N N . GLU A 1 72 ? -18.573 -3.947 12.525 1.00 60.50 72 GLU A N 1
ATOM 562 C CA . GLU A 1 72 ? -18.525 -4.901 13.645 1.00 60.50 72 GLU A CA 1
ATOM 563 C C . GLU A 1 72 ? -18.663 -4.206 15.009 1.00 60.50 72 GLU A C 1
ATOM 565 O O . GLU A 1 72 ? -19.388 -4.693 15.872 1.00 60.50 72 GLU A O 1
ATOM 570 N N . ALA A 1 73 ? -18.035 -3.039 15.185 1.00 60.84 73 ALA A N 1
ATOM 571 C CA . ALA A 1 73 ? -18.157 -2.228 16.395 1.00 60.84 73 ALA A CA 1
ATOM 572 C C . ALA A 1 73 ? -19.545 -1.585 16.561 1.00 60.84 73 ALA A C 1
ATOM 574 O O . ALA A 1 73 ? -19.968 -1.341 17.684 1.00 60.84 73 ALA A O 1
ATOM 575 N N . ALA A 1 74 ? -20.254 -1.297 15.465 1.00 59.84 74 ALA A N 1
ATOM 576 C CA . ALA A 1 74 ? -21.602 -0.725 15.506 1.00 59.84 74 ALA A CA 1
ATOM 577 C C . ALA A 1 74 ? -22.707 -1.774 15.727 1.00 59.84 74 ALA A C 1
ATOM 579 O O . ALA A 1 74 ? -23.814 -1.419 16.129 1.00 59.84 74 ALA A O 1
ATOM 580 N N . LEU A 1 75 ? -22.429 -3.049 15.436 1.00 67.81 75 LEU A N 1
ATOM 581 C CA . LEU A 1 75 ? -23.362 -4.171 15.599 1.00 67.81 75 LEU A CA 1
ATOM 582 C C . LEU A 1 75 ? -23.177 -4.935 16.927 1.00 67.81 75 LEU A C 1
ATOM 584 O O . LEU A 1 75 ? -23.922 -5.888 17.169 1.00 67.81 75 LEU A O 1
ATOM 588 N N . GLY A 1 76 ? -22.198 -4.541 17.752 1.00 52.28 76 GLY A N 1
ATOM 589 C CA . GLY A 1 76 ? -21.877 -5.127 19.060 1.00 52.28 76 GLY A CA 1
ATOM 590 C C . GLY A 1 76 ? -22.381 -4.309 20.240 1.00 52.28 76 GLY A C 1
ATOM 591 O O . GLY A 1 76 ? -22.062 -3.103 20.297 1.00 52.28 76 GLY A O 1
#

Secondary structure (DSSP, 8-state):
-HHHHHHHHHHHHHHHHHHHHHHHHHHHHHHHH--HHHHHHH-HHHHHHHHHHHHHHHHHHHHIIIIIHHHHHH--

Radius of gyration: 17.34 Å; chains: 1; bounding box: 37×18×51 Å

Sequence (76 aa):
VQNALQIISEAADVSKNSRVHRLTGRLRSSLSFDTVDEMVVRGTQRYLQDIADQCGQIHDAMYETYIGYAVEAALG

Foldseek 3Di:
DVVVVVVVVVVVLVVLVVQLCVLVVVLVCCVVPPDPVNCVVVDVVVVVVVSVVSVVSSVVSCCVNPPVVVVVVVVD